Protein AF-A0A0C3S118-F1 (afdb_monomer_lite)

Radius of gyration: 13.13 Å; chains: 1; bounding box: 30×28×30 Å

Structure (mmCIF, N/CA/C/O backbone):
data_AF-A0A0C3S118-F1
#
_entry.id   AF-A0A0C3S118-F1
#
loop_
_atom_site.group_PDB
_atom_site.id
_atom_site.type_symbol
_atom_site.label_atom_id
_atom_site.label_alt_id
_atom_site.label_comp_id
_atom_site.label_asym_id
_atom_site.label_entity_id
_atom_site.label_seq_id
_atom_site.pdbx_PDB_ins_code
_atom_site.Cartn_x
_atom_site.Cartn_y
_atom_site.Cartn_z
_atom_site.occupancy
_atom_site.B_iso_or_equiv
_atom_site.auth_seq_id
_atom_site.auth_comp_id
_atom_site.auth_asym_id
_atom_site.auth_atom_id
_atom_site.pdbx_PDB_model_num
ATOM 1 N N . PHE A 1 1 ? 1.724 -0.136 15.378 1.00 68.06 1 PHE A N 1
ATOM 2 C CA . PHE A 1 1 ? 0.641 0.164 14.422 1.00 68.06 1 PHE A CA 1
ATOM 3 C C . PHE A 1 1 ? 1.086 1.234 13.431 1.00 68.06 1 PHE A C 1
ATOM 5 O O . PHE A 1 1 ? 1.330 0.882 12.292 1.00 68.06 1 PHE A O 1
ATOM 12 N N . GLU A 1 2 ? 1.341 2.480 13.844 1.00 82.38 2 GLU A N 1
ATOM 13 C CA . GLU A 1 2 ? 1.789 3.564 12.938 1.00 82.38 2 GLU A CA 1
ATOM 14 C C . GLU A 1 2 ? 3.085 3.249 12.172 1.00 82.38 2 GLU A C 1
ATOM 16 O O . GLU A 1 2 ? 3.166 3.458 10.966 1.00 82.38 2 GLU A O 1
ATOM 21 N N . HIS A 1 3 ? 4.064 2.630 12.838 1.00 91.06 3 HIS A N 1
ATOM 22 C CA . HIS A 1 3 ? 5.335 2.243 12.216 1.00 91.06 3 HIS A CA 1
ATOM 23 C C . HIS A 1 3 ? 5.184 1.280 11.019 1.00 91.06 3 HIS A C 1
ATOM 25 O O . HIS A 1 3 ? 6.005 1.297 10.100 1.00 91.06 3 HIS A O 1
ATOM 31 N N . PHE A 1 4 ? 4.140 0.444 11.014 1.00 92.31 4 PHE A N 1
ATOM 32 C CA . PHE A 1 4 ? 3.833 -0.438 9.887 1.00 92.31 4 PHE A CA 1
ATOM 33 C C . PHE A 1 4 ? 3.401 0.374 8.659 1.00 92.31 4 PHE A C 1
ATOM 35 O O . PHE A 1 4 ? 3.924 0.162 7.563 1.00 92.31 4 PHE A O 1
ATOM 42 N N . PHE A 1 5 ? 2.501 1.344 8.847 1.00 92.19 5 PHE A N 1
ATOM 43 C CA . PHE A 1 5 ? 2.008 2.201 7.767 1.00 92.19 5 PHE A CA 1
ATOM 44 C C . PHE A 1 5 ? 3.122 3.073 7.191 1.00 92.19 5 PHE A C 1
ATOM 46 O O . PHE A 1 5 ? 3.269 3.132 5.974 1.00 92.19 5 PHE A O 1
ATOM 53 N N . THR A 1 6 ? 3.978 3.657 8.036 1.00 94.06 6 THR A N 1
ATOM 54 C CA . THR A 1 6 ? 5.127 4.454 7.576 1.00 94.06 6 THR A CA 1
ATOM 55 C C . THR A 1 6 ? 6.098 3.634 6.727 1.00 94.06 6 THR A C 1
ATOM 57 O O . THR A 1 6 ? 6.523 4.090 5.667 1.00 94.06 6 THR A O 1
ATOM 60 N N . ARG A 1 7 ? 6.440 2.407 7.146 1.00 95.81 7 ARG A N 1
ATOM 61 C CA . ARG A 1 7 ? 7.333 1.541 6.357 1.00 95.81 7 ARG A CA 1
ATOM 62 C C . ARG A 1 7 ? 6.689 1.063 5.063 1.00 95.81 7 ARG A C 1
ATOM 64 O O . ARG A 1 7 ? 7.367 1.032 4.038 1.00 95.81 7 ARG A O 1
ATOM 71 N N . SER A 1 8 ? 5.404 0.713 5.105 1.00 95.12 8 SER A N 1
ATOM 72 C CA . SER A 1 8 ? 4.645 0.333 3.908 1.00 95.12 8 SER A CA 1
ATOM 73 C C . SER A 1 8 ? 4.637 1.476 2.897 1.00 95.12 8 SER A C 1
ATOM 75 O O . SER A 1 8 ? 4.966 1.261 1.733 1.00 95.12 8 SER A O 1
ATOM 77 N N . LEU A 1 9 ? 4.381 2.702 3.372 1.00 95.38 9 LEU A N 1
ATOM 78 C CA . LEU A 1 9 ? 4.436 3.920 2.571 1.00 95.38 9 LEU A CA 1
ATOM 79 C C . LEU A 1 9 ? 5.791 4.084 1.905 1.00 95.38 9 LEU A C 1
ATOM 81 O O . LEU A 1 9 ? 5.860 4.186 0.685 1.00 95.38 9 LEU A O 1
ATOM 85 N N . GLN A 1 10 ? 6.866 4.077 2.689 1.00 96.25 10 GLN A N 1
ATOM 86 C CA . GLN A 1 10 ? 8.212 4.315 2.174 1.00 96.25 10 GLN A CA 1
ATOM 87 C C . GLN A 1 10 ? 8.617 3.272 1.132 1.00 96.25 10 GLN A C 1
ATOM 89 O O . GLN A 1 10 ? 9.090 3.633 0.058 1.00 96.25 10 GLN A O 1
ATOM 94 N N . ARG A 1 11 ? 8.412 1.983 1.429 1.00 97.06 11 ARG A N 1
ATOM 95 C CA . ARG A 1 11 ? 8.867 0.892 0.560 1.00 97.06 11 ARG A CA 1
ATOM 96 C C . ARG A 1 11 ? 8.054 0.809 -0.729 1.00 97.06 11 ARG A C 1
ATOM 98 O O . ARG A 1 11 ? 8.644 0.775 -1.805 1.00 97.06 11 ARG A O 1
ATOM 105 N N . GLN A 1 12 ? 6.724 0.816 -0.635 1.00 96.81 12 GLN A N 1
ATOM 106 C CA . GLN A 1 12 ? 5.879 0.704 -1.823 1.00 96.81 12 GLN A CA 1
ATOM 107 C C . GLN A 1 12 ? 5.959 1.962 -2.692 1.00 96.81 12 GLN A C 1
ATOM 109 O O . GLN A 1 12 ? 5.998 1.841 -3.916 1.00 96.81 12 GLN A O 1
ATOM 114 N N . SER A 1 13 ? 6.035 3.158 -2.092 1.00 95.19 13 SER A N 1
ATOM 115 C CA . SER A 1 13 ? 6.162 4.387 -2.887 1.00 95.19 13 SER A CA 1
ATOM 116 C C . SER A 1 13 ? 7.502 4.446 -3.616 1.00 95.19 13 SER A C 1
ATOM 118 O O . SER A 1 13 ? 7.549 4.795 -4.791 1.00 95.19 13 SER A O 1
ATOM 120 N N . ALA A 1 14 ? 8.591 4.045 -2.949 1.00 96.00 14 ALA A N 1
ATOM 121 C CA . ALA A 1 14 ? 9.907 3.977 -3.578 1.00 96.00 14 ALA A CA 1
ATOM 122 C C . ALA A 1 14 ? 9.960 2.956 -4.725 1.00 96.00 14 ALA A C 1
ATOM 124 O O . ALA A 1 14 ? 10.633 3.203 -5.720 1.00 96.00 14 ALA A O 1
ATOM 125 N N . TRP A 1 15 ? 9.250 1.830 -4.601 1.00 95.69 15 TRP A N 1
ATOM 126 C CA . TRP A 1 15 ? 9.200 0.807 -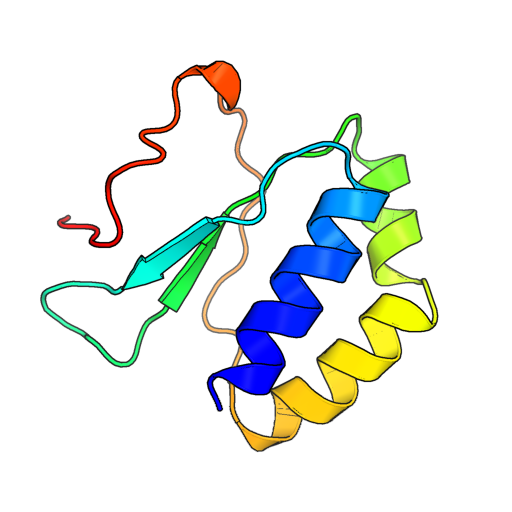5.648 1.00 95.69 15 TRP A CA 1
ATOM 127 C C . TRP A 1 15 ? 8.342 1.229 -6.843 1.00 95.69 15 TRP A C 1
ATOM 129 O O . TRP A 1 15 ? 8.759 1.105 -7.990 1.00 95.69 15 TRP A O 1
ATOM 139 N N . SER A 1 16 ? 7.122 1.696 -6.578 1.00 94.12 16 SER A N 1
ATOM 140 C CA . SER A 1 16 ? 6.139 2.003 -7.622 1.00 94.12 16 SER A CA 1
ATOM 141 C C . SER A 1 16 ? 6.413 3.320 -8.348 1.00 94.12 16 SER A C 1
ATOM 143 O O . SER A 1 16 ? 5.958 3.491 -9.476 1.00 94.12 16 SER A O 1
ATOM 145 N N . GLY A 1 17 ? 7.124 4.254 -7.708 1.00 92.50 17 GLY A N 1
ATOM 146 C CA . GLY A 1 17 ? 7.261 5.632 -8.179 1.00 92.50 17 GLY A CA 1
ATOM 147 C C . GLY A 1 17 ? 6.022 6.499 -7.923 1.00 92.50 17 GLY A C 1
ATO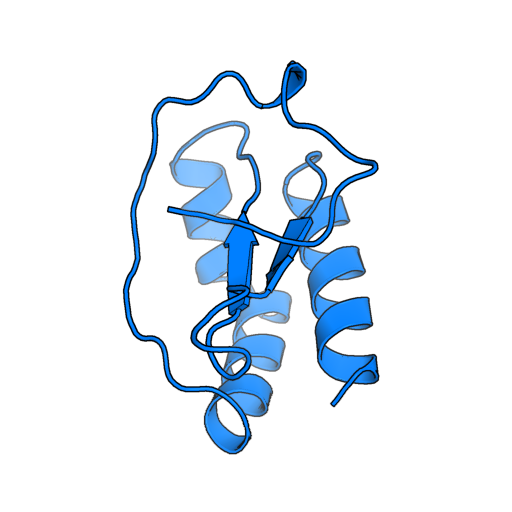M 148 O O . GLY A 1 17 ? 6.025 7.671 -8.290 1.00 92.50 17 GLY A O 1
ATOM 149 N N . HIS A 1 18 ? 4.987 5.958 -7.273 1.00 91.50 18 HIS A N 1
ATOM 150 C CA . HIS A 1 18 ? 3.756 6.666 -6.928 1.00 91.50 18 HIS A CA 1
ATOM 151 C C . HIS A 1 18 ? 3.568 6.724 -5.407 1.00 91.50 18 HIS A C 1
ATOM 153 O O . HIS A 1 18 ? 3.943 5.786 -4.707 1.00 91.50 18 HIS A O 1
ATOM 159 N N . PRO A 1 19 ? 2.951 7.782 -4.858 1.00 91.88 19 PRO A N 1
ATOM 160 C CA . PRO A 1 19 ? 2.567 7.808 -3.452 1.00 91.88 19 PRO A CA 1
ATOM 161 C C . PRO A 1 19 ? 1.710 6.599 -3.038 1.00 91.88 19 PRO A C 1
ATOM 163 O O . PRO A 1 19 ? 0.822 6.156 -3.771 1.00 91.88 19 PRO A O 1
ATOM 166 N N . LEU A 1 20 ? 1.943 6.092 -1.828 1.00 93.44 20 LEU A N 1
ATOM 167 C CA . LEU A 1 20 ? 1.013 5.213 -1.124 1.00 93.44 20 LEU A CA 1
ATOM 168 C C . LEU A 1 20 ? 0.132 6.049 -0.196 1.00 93.44 20 LEU A C 1
ATOM 170 O O . LEU A 1 20 ? 0.606 6.571 0.814 1.00 93.44 20 LEU A O 1
ATOM 174 N N . LEU A 1 21 ? -1.146 6.162 -0.535 1.00 92.19 21 LEU A N 1
ATOM 175 C CA . LEU A 1 21 ? -2.125 6.946 0.207 1.00 92.19 21 LEU A CA 1
ATOM 176 C C . LEU A 1 21 ? -2.968 6.041 1.103 1.00 92.19 21 LEU A C 1
ATOM 178 O O . LEU A 1 21 ? -3.355 4.938 0.709 1.00 92.19 21 LEU A O 1
ATOM 182 N N . PHE A 1 22 ? -3.275 6.534 2.301 1.00 92.06 22 PHE A N 1
ATOM 183 C CA . PHE A 1 22 ? -4.134 5.858 3.265 1.00 92.06 22 PHE A CA 1
ATOM 184 C C . PHE A 1 22 ? -5.330 6.733 3.591 1.00 92.06 22 PHE A C 1
ATOM 186 O O . PHE A 1 22 ? -5.170 7.883 3.996 1.00 92.06 22 PHE A O 1
ATOM 193 N N . PHE A 1 23 ? -6.516 6.150 3.481 1.00 91.00 23 PHE A N 1
ATOM 194 C CA . PHE A 1 23 ? -7.763 6.826 3.788 1.00 91.00 23 PHE A CA 1
ATOM 195 C C . PHE A 1 23 ? -8.546 6.054 4.831 1.00 91.00 23 PHE A C 1
ATOM 197 O O . PHE A 1 23 ? -8.735 4.841 4.716 1.00 91.00 23 PHE A O 1
ATOM 204 N N . ARG A 1 24 ? -9.041 6.764 5.837 1.00 90.62 24 ARG A N 1
ATOM 205 C CA . ARG A 1 24 ? -9.926 6.198 6.850 1.00 90.62 24 ARG A CA 1
ATOM 206 C C . ARG A 1 24 ? -11.377 6.442 6.458 1.00 90.62 24 ARG A C 1
ATOM 208 O O . ARG A 1 24 ? -11.739 7.558 6.095 1.00 90.62 24 ARG A O 1
ATOM 215 N N . HIS A 1 25 ? -12.214 5.415 6.560 1.00 90.00 25 HIS A N 1
ATOM 216 C CA . HIS A 1 25 ? -13.655 5.574 6.338 1.00 90.00 25 HIS A CA 1
ATOM 217 C C . HIS A 1 25 ? -14.269 6.338 7.512 1.00 90.00 25 HIS A C 1
ATOM 219 O O . HIS A 1 25 ? -14.026 5.983 8.667 1.00 90.00 25 HIS A O 1
ATOM 225 N N . GLU A 1 26 ? -15.066 7.370 7.233 1.00 88.19 26 GLU A N 1
ATOM 226 C CA . GLU A 1 26 ? -15.656 8.215 8.283 1.00 88.19 26 GLU A CA 1
ATOM 227 C C . GLU A 1 26 ? -16.623 7.443 9.189 1.00 88.19 26 GLU A C 1
ATOM 229 O O . GLU A 1 26 ? -16.556 7.541 10.414 1.00 88.19 26 GLU A O 1
ATOM 234 N N . THR A 1 27 ? -17.495 6.628 8.595 1.00 89.44 27 THR A N 1
ATOM 235 C CA . THR A 1 27 ? -18.538 5.881 9.317 1.00 89.44 27 THR A CA 1
ATOM 236 C C . THR A 1 27 ? -18.031 4.575 9.918 1.00 89.44 27 THR A C 1
ATOM 238 O O . THR A 1 27 ? -18.587 4.089 10.901 1.00 89.44 27 THR A O 1
ATOM 241 N N . THR A 1 28 ? -16.959 4.003 9.358 1.00 89.75 28 THR A N 1
ATOM 242 C CA . THR A 1 28 ? -16.354 2.751 9.838 1.00 89.75 28 THR A CA 1
ATOM 243 C C . THR A 1 28 ? -14.844 2.918 9.997 1.00 89.75 28 THR A C 1
ATOM 245 O O . THR A 1 28 ? -14.071 2.414 9.182 1.00 89.75 28 THR A O 1
ATOM 248 N N . PRO A 1 29 ? -14.377 3.571 11.076 1.00 86.75 29 PRO A N 1
ATOM 249 C CA . PRO A 1 29 ? -12.980 3.983 11.206 1.00 86.75 29 PRO A CA 1
ATOM 250 C C . PRO A 1 29 ? -11.969 2.826 11.338 1.00 86.75 29 PRO A C 1
ATOM 252 O O . PRO A 1 29 ? -10.765 3.071 11.386 1.00 86.75 29 PRO A O 1
ATOM 255 N N . ALA A 1 30 ? -12.435 1.580 11.452 1.00 90.69 30 ALA A N 1
ATOM 256 C CA . ALA A 1 30 ? -11.602 0.378 11.396 1.00 90.69 30 ALA A CA 1
ATOM 257 C C . ALA A 1 30 ? -11.231 -0.028 9.956 1.00 90.69 30 ALA A C 1
ATOM 259 O O . ALA A 1 30 ? -10.314 -0.822 9.764 1.00 90.69 30 ALA A O 1
ATOM 260 N N . ILE A 1 31 ? -11.929 0.507 8.948 1.00 92.31 31 ILE A N 1
ATOM 261 C CA . ILE A 1 31 ? -11.623 0.288 7.536 1.00 92.31 31 ILE A CA 1
ATOM 262 C C . ILE A 1 31 ? -10.653 1.372 7.077 1.00 92.31 31 ILE A C 1
ATOM 264 O O . ILE A 1 31 ? -10.925 2.572 7.172 1.00 92.31 31 ILE A O 1
ATOM 268 N N . ILE A 1 32 ? -9.517 0.910 6.563 1.00 92.12 32 ILE A N 1
ATOM 269 C CA . ILE A 1 32 ? -8.478 1.742 5.972 1.00 92.12 32 ILE A CA 1
ATOM 270 C C . ILE A 1 32 ? -8.345 1.315 4.514 1.00 92.12 32 ILE A C 1
ATOM 272 O O . ILE A 1 32 ? -8.067 0.151 4.229 1.00 92.12 32 ILE A O 1
ATOM 276 N N . SER A 1 33 ? -8.550 2.254 3.598 1.00 91.94 33 SER A N 1
ATOM 277 C CA . SER A 1 33 ? -8.278 2.070 2.177 1.00 91.94 33 SER A CA 1
ATOM 278 C C . SER A 1 33 ? -6.831 2.456 1.893 1.00 91.94 33 SER A C 1
ATOM 280 O O . SER A 1 33 ? -6.389 3.539 2.272 1.00 91.94 33 SER A O 1
ATOM 282 N N . LEU A 1 34 ? -6.105 1.566 1.223 1.00 92.69 34 LEU A N 1
ATOM 283 C CA . LEU A 1 34 ? -4.768 1.808 0.691 1.00 92.69 34 LEU A CA 1
ATOM 284 C C . LEU A 1 34 ? -4.905 2.017 -0.817 1.00 92.69 34 LEU A C 1
ATOM 286 O O . LEU A 1 34 ? -5.476 1.168 -1.500 1.00 92.69 34 LEU A O 1
ATOM 290 N N . ILE A 1 35 ? -4.399 3.139 -1.326 1.00 92.06 35 ILE A N 1
ATOM 291 C CA . ILE A 1 35 ? -4.479 3.496 -2.746 1.00 92.06 35 ILE A CA 1
ATOM 292 C C . ILE A 1 35 ? -3.085 3.889 -3.236 1.00 92.06 35 ILE A C 1
ATOM 294 O O . ILE A 1 35 ? -2.391 4.674 -2.594 1.00 92.06 35 ILE A O 1
ATOM 298 N N . SER A 1 36 ? -2.662 3.337 -4.370 1.00 92.81 36 SER A N 1
ATOM 29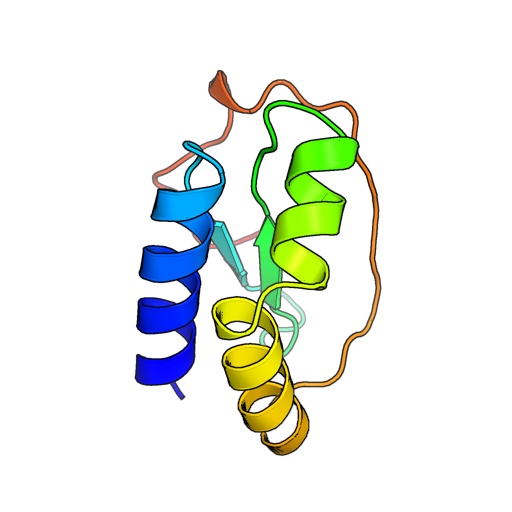9 C CA . SER A 1 36 ? -1.386 3.667 -5.007 1.00 92.81 36 SER A CA 1
ATOM 300 C C . SER A 1 36 ? -1.462 3.450 -6.514 1.00 92.81 36 SER A C 1
ATOM 302 O O . SER A 1 36 ? -2.421 2.856 -7.011 1.00 92.81 36 SER A O 1
ATOM 304 N N . GLY A 1 37 ? -0.454 3.949 -7.221 1.00 91.94 37 GLY A N 1
ATOM 305 C CA . GLY A 1 37 ? -0.284 3.768 -8.655 1.00 91.94 37 GLY A CA 1
ATOM 306 C C . GLY A 1 37 ? 0.791 2.736 -8.966 1.00 91.94 37 GLY A C 1
ATOM 307 O O . GLY A 1 37 ? 1.649 2.432 -8.140 1.00 91.94 37 GLY A O 1
ATOM 308 N N . TRP A 1 38 ? 0.755 2.229 -10.190 1.00 92.38 38 TRP A N 1
ATOM 309 C CA . TRP A 1 38 ? 1.800 1.387 -10.753 1.00 92.38 38 TRP A CA 1
ATOM 310 C C . TRP A 1 38 ? 2.059 1.841 -12.176 1.00 92.38 38 TRP A C 1
ATOM 312 O O . TRP A 1 38 ? 1.115 2.157 -12.898 1.00 92.38 38 TRP A O 1
ATOM 322 N N . LYS A 1 39 ? 3.326 1.802 -12.594 1.00 90.88 39 LYS A N 1
ATOM 323 C CA . LYS A 1 39 ? 3.695 2.020 -13.994 1.00 90.88 39 LYS A CA 1
ATOM 324 C C . LYS A 1 39 ? 2.924 1.077 -14.926 1.00 90.88 39 LYS A C 1
ATOM 326 O O . LYS A 1 39 ? 2.450 1.499 -15.975 1.00 90.88 39 LYS A O 1
ATOM 331 N N . ASP A 1 40 ? 2.834 -0.195 -14.541 1.00 91.12 40 ASP A N 1
ATOM 332 C CA . ASP A 1 40 ? 2.126 -1.248 -15.259 1.00 91.12 40 ASP A CA 1
ATOM 333 C C . ASP A 1 40 ? 1.812 -2.446 -14.333 1.00 91.12 40 ASP A C 1
ATOM 335 O O . ASP A 1 40 ? 2.255 -2.518 -13.182 1.00 91.12 40 ASP A O 1
ATOM 339 N N . VAL A 1 41 ? 1.004 -3.388 -14.834 1.00 91.62 41 VAL A N 1
ATOM 340 C CA . VAL A 1 41 ? 0.615 -4.608 -14.102 1.00 91.62 41 VAL A CA 1
ATOM 341 C C . VAL A 1 41 ? 1.820 -5.508 -13.763 1.00 91.62 41 VAL A C 1
ATOM 343 O O . VAL A 1 41 ? 1.867 -6.013 -12.639 1.00 91.62 41 VAL A O 1
ATOM 346 N N . PRO A 1 42 ? 2.809 -5.727 -14.656 1.00 95.31 42 PRO A N 1
ATOM 347 C CA . PRO A 1 42 ? 4.025 -6.458 -14.300 1.00 95.31 42 PRO A CA 1
ATOM 348 C C . PRO A 1 42 ? 4.774 -5.878 -13.093 1.00 95.31 42 PRO A C 1
ATOM 350 O O . PRO A 1 42 ? 5.073 -6.630 -12.167 1.00 95.31 42 PRO A O 1
ATOM 353 N N . ALA A 1 43 ? 4.997 -4.560 -13.038 1.00 94.81 43 ALA A N 1
ATOM 354 C CA . ALA A 1 43 ? 5.683 -3.912 -11.917 1.00 94.81 43 ALA A CA 1
ATOM 355 C C . ALA A 1 43 ? 4.952 -4.127 -10.577 1.00 94.81 43 ALA A C 1
ATOM 357 O O . ALA A 1 43 ? 5.587 -4.336 -9.539 1.00 94.81 43 ALA A O 1
ATOM 358 N N . HIS A 1 44 ? 3.615 -4.130 -10.602 1.00 94.25 44 HIS A N 1
ATOM 359 C CA . HIS A 1 44 ? 2.790 -4.485 -9.447 1.00 94.25 44 HIS A CA 1
ATOM 360 C C . HIS A 1 44 ? 3.013 -5.939 -8.997 1.00 94.25 44 HIS A C 1
ATOM 362 O O . HIS A 1 44 ? 3.198 -6.199 -7.807 1.00 94.25 44 HIS A O 1
ATOM 368 N N . HIS A 1 45 ? 3.032 -6.897 -9.926 1.00 96.00 45 HIS A N 1
ATOM 369 C CA . HIS A 1 45 ? 3.279 -8.303 -9.593 1.00 96.00 45 HIS A CA 1
ATOM 370 C C . HIS A 1 45 ? 4.695 -8.544 -9.054 1.00 96.00 45 HIS A C 1
ATOM 372 O O . HIS A 1 45 ? 4.862 -9.324 -8.113 1.00 96.00 45 HIS A O 1
ATOM 378 N N . GLU A 1 46 ? 5.701 -7.857 -9.598 1.00 97.56 46 GLU A N 1
ATOM 379 C CA . GLU A 1 46 ? 7.074 -7.907 -9.085 1.00 97.56 46 GLU A CA 1
ATOM 380 C C . GLU A 1 46 ? 7.152 -7.403 -7.641 1.00 97.56 46 GLU A C 1
ATOM 382 O O . GLU A 1 46 ? 7.764 -8.059 -6.795 1.00 97.56 46 GLU A O 1
ATOM 387 N N . TRP A 1 47 ? 6.466 -6.298 -7.322 1.00 96.75 47 TRP A N 1
ATOM 388 C CA . TRP A 1 47 ? 6.348 -5.834 -5.941 1.00 96.75 47 TRP A CA 1
ATOM 389 C C . TRP A 1 47 ? 5.705 -6.891 -5.047 1.00 96.75 47 TRP A C 1
ATOM 391 O O . TRP A 1 47 ? 6.260 -7.198 -3.992 1.00 96.75 47 TRP A O 1
ATOM 401 N N . ILE A 1 48 ? 4.581 -7.490 -5.466 1.00 95.12 48 ILE A N 1
ATOM 402 C CA . ILE A 1 48 ? 3.897 -8.524 -4.677 1.00 95.12 48 ILE A CA 1
ATOM 403 C C . ILE A 1 48 ? 4.854 -9.669 -4.332 1.00 95.12 48 ILE A C 1
ATOM 405 O O . ILE A 1 48 ? 4.890 -10.102 -3.177 1.00 95.12 48 ILE A O 1
ATOM 409 N N . ALA A 1 49 ? 5.620 -10.147 -5.314 1.00 97.50 49 ALA A N 1
ATOM 410 C CA . ALA A 1 49 ? 6.549 -11.262 -5.159 1.00 97.50 49 ALA A CA 1
ATOM 411 C C . ALA A 1 49 ? 7.826 -10.902 -4.376 1.00 97.50 49 ALA A C 1
ATOM 413 O O . ALA A 1 49 ? 8.503 -11.799 -3.874 1.00 97.50 49 ALA A O 1
ATOM 414 N N . SER A 1 50 ? 8.159 -9.613 -4.264 1.00 97.50 50 SER A N 1
ATOM 415 C CA . SER A 1 50 ? 9.389 -9.144 -3.624 1.00 97.50 50 SER A CA 1
ATOM 416 C C . SER A 1 50 ? 9.474 -9.514 -2.139 1.00 97.50 50 SER A C 1
ATOM 418 O O . SER A 1 50 ? 8.480 -9.516 -1.408 1.00 97.50 50 SER A O 1
ATOM 420 N N . GLU A 1 51 ? 10.695 -9.744 -1.652 1.00 97.19 51 GLU A N 1
ATOM 421 C CA . GLU A 1 51 ? 10.947 -9.988 -0.227 1.00 97.19 51 GLU A CA 1
ATOM 422 C C . GLU A 1 51 ? 10.452 -8.824 0.646 1.00 97.19 51 GLU A C 1
ATOM 424 O O . GLU A 1 51 ? 9.810 -9.045 1.675 1.00 97.19 51 GLU A O 1
ATOM 429 N N . GLY A 1 52 ? 10.660 -7.584 0.190 1.00 95.00 52 GLY A N 1
ATOM 430 C CA . GLY A 1 52 ? 10.246 -6.379 0.906 1.00 95.00 52 GLY A CA 1
ATOM 431 C C . GLY A 1 52 ? 8.739 -6.313 1.162 1.00 95.00 52 GLY A C 1
ATOM 432 O O . GLY A 1 52 ? 8.334 -5.921 2.259 1.00 95.00 52 GLY 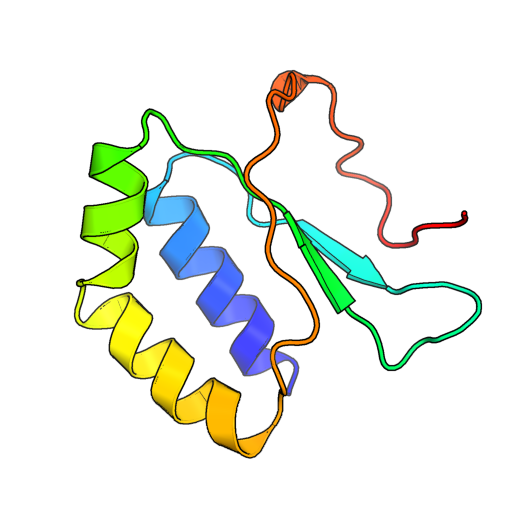A O 1
ATOM 433 N N . ASN A 1 53 ? 7.916 -6.731 0.196 1.00 96.25 53 ASN A N 1
ATOM 434 C CA . ASN A 1 53 ? 6.468 -6.836 0.372 1.00 96.25 53 ASN A CA 1
ATOM 435 C C . ASN A 1 53 ? 6.075 -8.059 1.212 1.00 96.25 53 ASN A C 1
ATOM 437 O O . ASN A 1 53 ? 5.200 -7.963 2.069 1.00 96.25 53 ASN A O 1
ATOM 441 N N . GLN A 1 54 ? 6.734 -9.206 1.025 1.00 97.25 54 GLN A N 1
ATOM 442 C CA . GLN A 1 54 ? 6.441 -10.418 1.802 1.00 97.25 54 GLN A CA 1
ATOM 443 C C . GLN A 1 54 ? 6.743 -10.247 3.302 1.00 97.25 54 GLN A C 1
ATOM 445 O O . GLN A 1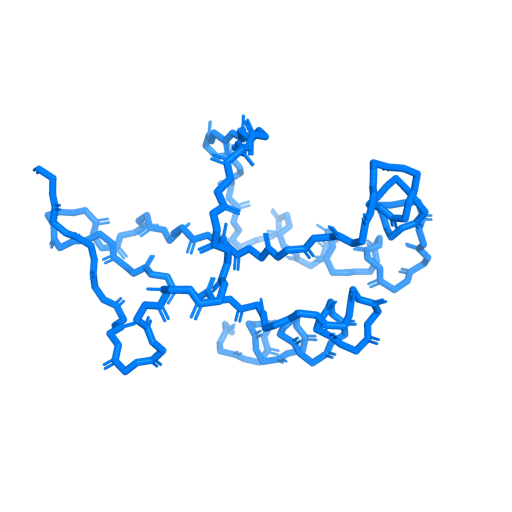 54 ? 6.037 -10.796 4.151 1.00 97.25 54 GLN A O 1
ATOM 450 N N . GLU A 1 55 ? 7.756 -9.457 3.666 1.00 95.94 55 GLU A N 1
ATOM 451 C CA . GLU A 1 55 ? 7.977 -9.010 5.047 1.00 95.94 55 GLU A CA 1
ATOM 452 C C . GLU A 1 55 ? 6.794 -8.205 5.592 1.00 95.94 55 GLU A C 1
ATOM 454 O O . GLU A 1 55 ? 6.274 -8.536 6.660 1.00 95.94 55 GLU A O 1
ATOM 459 N N . LEU A 1 56 ? 6.331 -7.197 4.842 1.00 95.00 56 LEU A N 1
ATOM 460 C CA . LEU A 1 56 ? 5.189 -6.370 5.237 1.00 95.00 56 LEU A CA 1
ATOM 461 C C . LEU A 1 56 ? 3.921 -7.215 5.391 1.00 95.00 56 LEU A C 1
ATOM 463 O O . LEU A 1 56 ? 3.213 -7.076 6.383 1.00 95.00 56 LEU A O 1
ATOM 467 N N . LEU A 1 57 ? 3.656 -8.146 4.472 1.00 94.19 57 LEU A N 1
ATOM 468 C CA . LEU A 1 57 ? 2.493 -9.031 4.548 1.00 94.19 57 LEU A CA 1
ATOM 469 C C . LEU A 1 57 ? 2.518 -9.941 5.782 1.00 94.19 57 LEU A C 1
ATOM 471 O O . LEU A 1 57 ? 1.468 -10.196 6.374 1.00 94.19 57 LEU A O 1
ATOM 475 N N . ARG A 1 58 ? 3.692 -10.436 6.194 1.00 94.62 58 ARG A N 1
ATOM 476 C CA . ARG A 1 58 ? 3.821 -11.252 7.414 1.00 94.62 58 ARG A CA 1
ATOM 477 C C . ARG A 1 58 ? 3.461 -10.462 8.666 1.00 94.62 58 ARG A C 1
ATOM 479 O O . ARG A 1 58 ? 2.752 -10.986 9.518 1.00 94.62 58 ARG A O 1
ATOM 486 N N . GLU A 1 59 ? 3.898 -9.212 8.751 1.00 93.19 59 GLU A N 1
ATOM 487 C CA . GLU A 1 59 ? 3.535 -8.321 9.853 1.00 93.19 59 GLU A CA 1
ATOM 488 C C . GLU A 1 59 ? 2.054 -7.925 9.801 1.00 93.19 59 GLU A C 1
ATOM 490 O O . GLU A 1 59 ? 1.360 -7.992 10.815 1.00 93.19 59 GLU A O 1
ATOM 495 N N . ALA A 1 60 ? 1.549 -7.592 8.609 1.00 92.94 60 ALA A N 1
ATOM 496 C CA . ALA A 1 60 ? 0.165 -7.185 8.395 1.00 92.94 60 ALA A CA 1
ATOM 497 C C . ALA A 1 60 ? -0.830 -8.249 8.872 1.00 92.94 60 ALA A C 1
ATOM 499 O O . ALA A 1 60 ? -1.833 -7.900 9.482 1.00 92.94 60 ALA A O 1
ATOM 500 N N . LYS A 1 61 ? -0.539 -9.543 8.672 1.00 91.44 61 LYS A N 1
ATOM 501 C CA . LYS A 1 61 ? -1.407 -10.656 9.107 1.00 91.44 61 LYS A CA 1
ATOM 502 C C . LYS A 1 61 ? -1.733 -10.652 10.602 1.00 91.44 61 LYS A C 1
ATOM 504 O O . LYS A 1 61 ? -2.757 -11.204 10.989 1.00 91.44 61 LYS A O 1
ATOM 509 N N . ALA A 1 62 ? -0.882 -10.060 11.438 1.00 91.25 62 ALA A N 1
ATOM 510 C CA . ALA A 1 62 ? -1.125 -9.977 12.875 1.00 91.25 62 ALA A CA 1
ATOM 511 C C . ALA A 1 62 ? -2.057 -8.816 13.270 1.00 91.25 62 ALA A C 1
ATOM 513 O O . ALA A 1 62 ? -2.543 -8.790 14.399 1.00 91.25 62 ALA A O 1
ATOM 514 N N . ILE A 1 63 ? -2.277 -7.842 12.378 1.00 91.94 63 ILE A N 1
ATOM 515 C CA . ILE A 1 63 ? -2.916 -6.558 12.716 1.00 91.94 63 ILE A CA 1
ATOM 516 C C . ILE A 1 63 ? -4.007 -6.106 11.737 1.00 91.94 63 ILE A C 1
ATOM 518 O O . ILE A 1 63 ? -4.774 -5.205 12.065 1.00 91.94 63 ILE A O 1
ATOM 522 N N . LEU A 1 64 ? -4.084 -6.698 10.545 1.00 91.94 64 LEU A N 1
ATOM 523 C CA . LEU A 1 64 ? -4.994 -6.320 9.469 1.00 91.94 64 LEU A CA 1
ATOM 524 C C . LEU A 1 64 ? -5.602 -7.565 8.825 1.00 91.94 64 LEU A C 1
ATOM 526 O O . LEU A 1 64 ? -4.974 -8.615 8.710 1.00 91.94 64 LEU A O 1
ATOM 530 N N . THR A 1 65 ? -6.834 -7.416 8.350 1.00 93.19 65 THR A N 1
ATOM 531 C CA . THR A 1 65 ? -7.499 -8.392 7.485 1.00 93.19 65 THR A CA 1
ATOM 532 C C . THR A 1 65 ? -7.828 -7.703 6.171 1.00 93.19 65 THR A C 1
ATOM 534 O O . THR A 1 65 ? -8.409 -6.618 6.172 1.00 93.19 65 THR A O 1
ATOM 537 N N . ALA A 1 66 ? -7.440 -8.316 5.052 1.00 90.81 66 ALA A N 1
ATOM 538 C CA . ALA A 1 66 ? -7.834 -7.831 3.738 1.00 90.81 66 ALA A CA 1
ATOM 539 C C . ALA A 1 66 ? -9.346 -8.020 3.584 1.00 90.81 66 ALA A C 1
ATOM 541 O O . ALA A 1 66 ? -9.840 -9.143 3.672 1.00 90.81 66 ALA A O 1
ATOM 542 N N . LYS A 1 67 ? -10.069 -6.913 3.406 1.00 92.25 67 LYS A N 1
ATOM 543 C CA . LYS A 1 67 ? -11.516 -6.931 3.194 1.00 92.25 67 LYS A CA 1
ATOM 544 C C . LYS A 1 67 ? -11.843 -7.076 1.708 1.00 92.25 67 LYS A C 1
ATOM 546 O O . LYS A 1 67 ? -12.536 -8.011 1.339 1.00 92.25 67 LYS A O 1
ATOM 551 N N . ASP A 1 68 ? -11.280 -6.189 0.888 1.00 90.94 68 ASP A N 1
ATOM 552 C CA . ASP A 1 68 ? -11.526 -6.087 -0.552 1.00 90.94 68 ASP A CA 1
ATOM 553 C C . ASP A 1 68 ? -10.236 -5.680 -1.291 1.00 90.94 68 ASP A C 1
ATOM 555 O O . ASP A 1 68 ? -9.316 -5.117 -0.687 1.00 90.94 68 ASP A O 1
ATOM 559 N N . PHE A 1 69 ? -10.164 -5.961 -2.596 1.00 90.69 69 PHE A N 1
ATOM 560 C CA . PHE A 1 69 ? -9.056 -5.574 -3.477 1.00 90.69 69 PHE A CA 1
ATOM 561 C C . PHE A 1 69 ? -9.573 -5.282 -4.891 1.00 90.69 69 PHE A C 1
ATOM 563 O O . PHE A 1 69 ? -10.304 -6.090 -5.466 1.00 90.69 69 PHE A O 1
ATOM 570 N N . HIS A 1 70 ? -9.163 -4.149 -5.468 1.00 90.38 70 HIS A N 1
ATOM 571 C CA . HIS A 1 70 ? -9.603 -3.713 -6.792 1.00 90.38 70 HIS A CA 1
ATOM 572 C C . HIS A 1 70 ? -8.435 -3.145 -7.601 1.00 90.38 70 HIS A C 1
ATOM 574 O O . HIS A 1 70 ? -7.650 -2.348 -7.091 1.00 90.38 70 HIS A O 1
ATOM 580 N N . HIS A 1 71 ? -8.368 -3.505 -8.884 1.00 90.94 71 HIS A N 1
ATOM 581 C CA . HIS A 1 7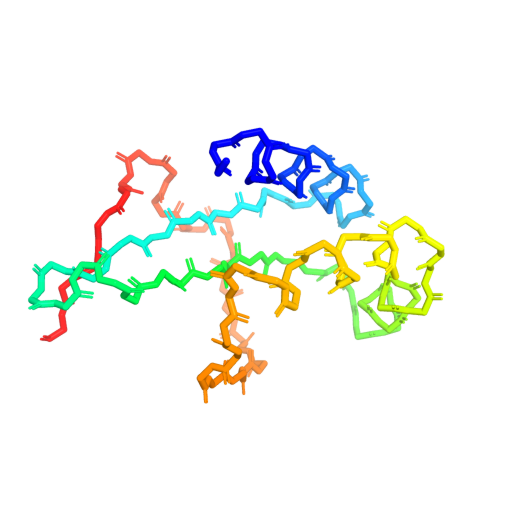1 ? -7.611 -2.744 -9.874 1.00 90.94 71 HIS A CA 1
ATOM 582 C C . HIS A 1 71 ? -8.535 -1.677 -10.459 1.00 90.94 71 HIS A C 1
ATOM 584 O O . HIS A 1 71 ? -9.629 -2.000 -10.920 1.00 90.94 71 HIS A O 1
ATOM 590 N N . LEU A 1 72 ? -8.104 -0.420 -10.419 1.00 87.19 72 LEU A N 1
ATOM 591 C CA . LEU A 1 72 ? -8.880 0.720 -10.895 1.00 87.19 72 LEU A CA 1
ATOM 592 C C . LEU A 1 72 ? -8.119 1.406 -12.025 1.00 87.19 72 LEU A C 1
ATOM 594 O O . LEU A 1 72 ? -6.915 1.633 -11.915 1.00 87.19 72 LEU A O 1
ATOM 598 N N . GLU A 1 73 ? -8.830 1.770 -13.087 1.00 84.62 73 GLU A N 1
ATOM 599 C CA . GLU A 1 73 ? -8.319 2.713 -14.076 1.00 84.62 73 GLU A CA 1
ATOM 600 C C . GLU A 1 73 ? -8.590 4.124 -13.551 1.00 84.62 73 GLU A C 1
ATOM 602 O O . GLU A 1 73 ? -9.727 4.595 -13.539 1.00 84.62 73 GLU A O 1
ATOM 607 N N . MET A 1 74 ? -7.553 4.768 -13.022 1.00 79.12 74 MET A N 1
ATOM 608 C CA . MET A 1 74 ? -7.668 6.057 -12.350 1.00 79.12 74 MET A CA 1
ATOM 609 C C . MET A 1 74 ? -6.525 6.973 -12.766 1.00 79.12 74 MET A C 1
ATOM 611 O O . MET A 1 74 ? -5.370 6.550 -12.827 1.00 79.12 74 MET A O 1
ATOM 615 N N . ASN A 1 75 ? -6.837 8.250 -12.992 1.00 81.81 75 ASN A N 1
ATOM 616 C CA . ASN A 1 75 ? -5.809 9.269 -13.142 1.00 81.81 75 ASN A CA 1
ATOM 617 C C . ASN A 1 75 ? -5.230 9.629 -11.766 1.00 81.81 75 ASN A C 1
ATOM 619 O O . ASN A 1 75 ? -5.778 10.468 -11.045 1.00 81.81 75 ASN A O 1
ATOM 623 N N . PHE A 1 76 ? -4.123 8.982 -11.403 1.00 81.06 76 PHE A N 1
ATOM 624 C CA . PHE A 1 76 ? -3.498 9.160 -10.095 1.00 81.06 76 PHE A CA 1
ATOM 625 C C . PHE A 1 76 ? -3.006 10.597 -9.857 1.00 81.06 76 PHE A C 1
ATOM 627 O O . PHE A 1 76 ? -3.015 11.059 -8.719 1.00 81.06 76 PHE A O 1
ATOM 634 N N . ASP A 1 77 ? -2.666 11.336 -10.915 1.00 79.75 77 ASP A N 1
ATOM 635 C CA . ASP A 1 77 ? -2.155 12.711 -10.814 1.00 79.75 77 ASP A CA 1
ATOM 636 C C . ASP A 1 77 ? -3.214 13.709 -10.318 1.00 79.75 77 ASP A C 1
ATOM 638 O O . ASP A 1 77 ? -2.891 14.829 -9.928 1.00 79.75 77 ASP A O 1
ATOM 642 N N . THR A 1 78 ? -4.487 13.304 -10.314 1.00 82.88 78 THR A N 1
ATOM 643 C CA . THR A 1 78 ? -5.610 14.110 -9.811 1.00 82.88 78 THR A CA 1
ATOM 644 C C . THR A 1 78 ? -6.051 13.739 -8.397 1.00 82.88 78 THR A C 1
ATOM 646 O O . THR A 1 78 ? -7.024 14.302 -7.895 1.00 82.88 78 THR A O 1
ATOM 649 N N . MET A 1 79 ? -5.361 12.801 -7.740 1.00 82.06 79 MET A N 1
ATOM 650 C CA . MET A 1 79 ? -5.722 12.378 -6.388 1.00 82.06 79 MET A CA 1
ATOM 651 C C . MET A 1 79 ? -5.450 13.489 -5.362 1.00 82.06 79 MET A C 1
ATOM 653 O O . MET A 1 79 ? -4.347 14.042 -5.345 1.00 82.06 79 MET A O 1
ATOM 657 N N . PRO A 1 80 ? -6.407 13.794 -4.466 1.00 79.50 80 PRO A N 1
ATOM 658 C CA . PRO A 1 80 ? -6.186 14.762 -3.400 1.00 79.50 80 PRO A CA 1
ATOM 659 C C . PRO A 1 80 ? -5.172 14.197 -2.399 1.00 79.50 80 PRO A C 1
ATOM 661 O O . PRO A 1 80 ? -5.409 13.169 -1.764 1.00 79.50 80 PRO A O 1
ATOM 664 N N . LEU A 1 81 ? -4.020 14.860 -2.281 1.00 80.44 81 LEU A N 1
ATOM 665 C CA . LEU A 1 81 ? -2.922 14.445 -1.396 1.00 80.44 81 LEU A CA 1
ATOM 666 C C . LEU A 1 81 ? -3.052 15.020 0.024 1.00 80.44 81 LEU A C 1
ATOM 668 O O . LEU A 1 81 ? -2.349 14.586 0.933 1.00 80.44 81 LEU A O 1
ATOM 672 N N . ASP A 1 82 ? -3.932 16.001 0.211 1.00 83.62 82 ASP A N 1
ATOM 673 C CA . ASP A 1 82 ? -4.191 16.725 1.459 1.00 83.62 82 ASP A CA 1
ATOM 674 C C . ASP A 1 82 ? -5.416 16.199 2.227 1.00 83.62 82 ASP A C 1
ATOM 676 O O . ASP A 1 82 ? -5.780 16.738 3.273 1.00 83.62 82 ASP A O 1
ATOM 680 N N . VAL A 1 83 ? -6.029 15.118 1.743 1.00 82.25 83 VAL A N 1
ATOM 681 C CA . VAL A 1 83 ? -7.203 14.484 2.349 1.00 82.25 83 VAL A CA 1
ATOM 682 C C . VAL A 1 83 ? -6.832 13.105 2.890 1.00 82.25 83 VAL A C 1
ATOM 684 O O . VAL A 1 83 ? -6.135 12.332 2.241 1.00 82.25 83 VAL A O 1
ATOM 687 N N . SER A 1 84 ? -7.324 12.773 4.085 1.00 81.56 84 SER A N 1
ATOM 688 C CA . SER A 1 84 ? -7.082 11.483 4.758 1.00 81.56 84 SER A CA 1
ATOM 689 C C . SER A 1 84 ? -8.362 10.703 5.090 1.00 81.56 84 SER A C 1
ATOM 691 O O . SER A 1 84 ? -8.304 9.613 5.669 1.00 81.56 84 SER A O 1
ATOM 693 N N . HIS A 1 85 ? -9.525 11.235 4.708 1.00 78.44 85 HIS A N 1
ATOM 694 C CA . HIS A 1 85 ? -10.841 10.668 4.991 1.00 78.44 85 HIS A CA 1
ATOM 695 C C . HIS A 1 85 ? -11.628 10.443 3.699 1.00 78.44 85 HIS A C 1
ATOM 697 O O . HIS A 1 85 ? -11.558 11.253 2.779 1.00 78.44 85 HIS A O 1
ATOM 703 N N . LEU A 1 86 ? -12.370 9.336 3.637 1.00 76.62 86 LEU A N 1
ATOM 704 C CA . LEU A 1 86 ? -13.315 9.050 2.557 1.00 76.62 86 LEU A CA 1
ATOM 705 C C . LEU A 1 86 ? -14.734 8.977 3.122 1.00 76.62 86 LEU A C 1
ATOM 707 O O . LEU A 1 86 ? -14.983 8.245 4.089 1.00 76.62 86 LEU A O 1
ATOM 711 N N . SER A 1 87 ? -15.647 9.696 2.473 1.00 69.62 87 SER A N 1
ATOM 712 C CA . SER A 1 87 ? -17.092 9.586 2.646 1.00 69.62 87 SER A CA 1
ATOM 713 C C . SER A 1 87 ? -17.706 8.998 1.372 1.00 69.62 87 SER A C 1
ATOM 715 O O . SER A 1 87 ? -17.293 9.330 0.261 1.00 69.62 87 SER A O 1
ATOM 717 N N . TRP A 1 88 ? -18.651 8.078 1.548 1.00 61.41 88 TRP A N 1
ATOM 718 C CA . TRP A 1 88 ? -19.425 7.437 0.486 1.00 61.41 88 TRP A CA 1
ATOM 719 C C . TRP A 1 88 ? -20.884 7.375 0.921 1.00 61.41 88 TRP A C 1
ATOM 721 O O . TRP A 1 88 ? -21.109 7.095 2.124 1.00 61.41 88 TRP A O 1
#

Secondary structure (DSSP, 8-state):
-HHHHHHHHHHHHHHHSS--EEEEESS-TT-EEEE---SSHHHHHHHHHSHHHHHHHHHHTTT------------GGGS-SS--EE--

Foldseek 3Di:
DVVLVVLCQVVVCVQFVWGWAWAAEPVHRLDIDTDIDHPDPVSVVCCCPDPSNVVSVVVCVVPHDDDDDDDDPDDRVPDDPPHRYDDD

Sequence (88 aa):
FEHFFTRSLQRQSAWSGHPLLFFRHETTPAIISLISGWKDVPAHHEWIASEGNQELLREAKAILTAKDFHHLEMNFDTMPLDVSHLSW

pLDDT: mean 90.15, std 6.83, range [61.41, 97.56]

Organism: Phlebiopsis gigantea (strain 11061_1 CR5-6) (NCBI:txid745531)